Protein AF-A0A5C3LDT1-F1 (afdb_monomer_lite)

pLDDT: mean 83.99, std 9.62, range [52.0, 94.19]

Radius of gyration: 18.99 Å; chains: 1; bounding box: 36×30×64 Å

Organism: NCBI:txid68775

Sequence (111 aa):
MNNYPTFLDIHCTNFGPVNPVADAETELENLQMADNHQIVKYNITFNELSSLKDGWKLPTLCCVYYHGLPTCIKNEMSHTAKPTTLKGICFIAQTIDHCYWEHHAEVARKS

Foldseek 3Di:
DDCPVVVVVVCCCVPNDPDLLVVLVVCLQVQADDPPDFVVVSVVSNVVSVVVDPDDDQVVSLVSSLVRYDPQLNVVVVVPDDDPGPVVSSVSSNVSSVVVVVVVVVVVVVD

Secondary structure (DSSP, 8-state):
---HHHHHHHHHHHHS-S-HHHHHHHHHHH----TTS-HHHHHHHHHHHHTTSTT--HHHHHHHHHHHS-HHHHHHHHTS----SHHHHHHHHHHHHHHHHHHHHHHHHH-

Structure (mmCIF, N/CA/C/O backbone):
data_AF-A0A5C3LDT1-F1
#
_entry.id   AF-A0A5C3LDT1-F1
#
loop_
_atom_site.group_PDB
_atom_site.id
_atom_site.type_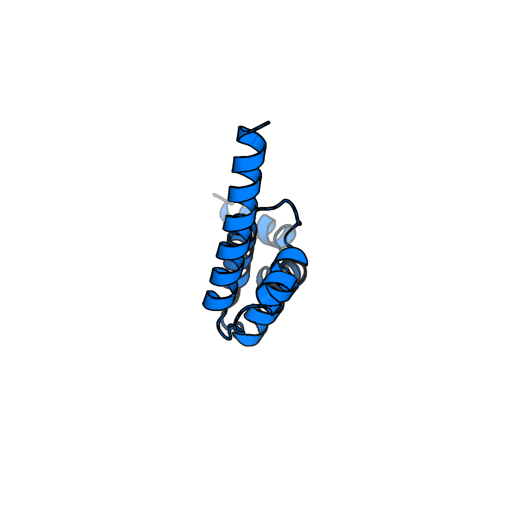symbol
_atom_site.label_atom_id
_atom_site.label_alt_id
_atom_site.label_comp_id
_atom_site.label_asym_id
_atom_site.label_entity_id
_atom_site.label_seq_id
_atom_site.pdbx_PDB_ins_code
_atom_site.Cartn_x
_atom_site.Cartn_y
_atom_site.Cartn_z
_atom_site.occupancy
_atom_site.B_iso_or_equiv
_atom_site.auth_seq_id
_atom_site.auth_comp_id
_atom_site.auth_asym_id
_atom_site.auth_atom_id
_atom_site.pdbx_PDB_model_num
ATOM 1 N N . MET A 1 1 ? 0.023 10.832 -46.682 1.00 52.00 1 MET A N 1
ATOM 2 C CA . MET A 1 1 ? 1.049 10.134 -45.878 1.00 52.00 1 MET A CA 1
ATOM 3 C C . MET A 1 1 ? 0.807 10.507 -44.425 1.00 52.00 1 MET A C 1
ATOM 5 O O . MET A 1 1 ? 1.038 11.653 -44.073 1.00 52.00 1 MET A O 1
ATOM 9 N N . ASN A 1 2 ? 0.254 9.594 -43.623 1.00 56.97 2 ASN A N 1
ATOM 10 C CA . ASN A 1 2 ? -0.040 9.852 -42.210 1.00 56.97 2 ASN A CA 1
ATOM 11 C C . ASN A 1 2 ? 1.208 9.521 -41.383 1.00 56.97 2 ASN A C 1
ATOM 13 O O . ASN A 1 2 ? 1.490 8.356 -41.128 1.00 56.97 2 ASN A O 1
ATOM 17 N N . ASN A 1 3 ? 1.949 10.553 -40.982 1.00 66.38 3 ASN A N 1
ATOM 18 C CA . ASN A 1 3 ? 3.112 10.479 -40.085 1.00 66.38 3 ASN A CA 1
ATOM 19 C C . ASN A 1 3 ? 2.717 10.377 -38.598 1.00 66.38 3 ASN A C 1
ATOM 21 O O . ASN A 1 3 ? 3.554 10.538 -37.715 1.00 66.38 3 ASN A O 1
ATOM 25 N N . TYR A 1 4 ? 1.438 10.127 -38.321 1.00 70.94 4 TYR A N 1
ATOM 26 C CA . TYR A 1 4 ? 0.885 10.049 -36.975 1.00 70.94 4 TYR A CA 1
ATOM 27 C C . TYR A 1 4 ? 1.582 8.999 -36.084 1.00 70.94 4 TYR A C 1
ATOM 29 O O . TYR A 1 4 ? 1.905 9.331 -34.946 1.00 70.94 4 TYR A O 1
ATOM 37 N N . PRO A 1 5 ? 1.928 7.789 -36.578 1.00 74.44 5 PRO A N 1
ATOM 38 C CA . PRO A 1 5 ? 2.696 6.827 -35.784 1.00 74.44 5 PRO A CA 1
ATOM 39 C C . PRO A 1 5 ? 4.100 7.341 -35.437 1.00 74.44 5 PRO A C 1
ATOM 41 O O . PRO A 1 5 ? 4.556 7.173 -34.315 1.00 74.44 5 PRO A O 1
ATOM 44 N N . THR A 1 6 ? 4.761 8.029 -36.373 1.00 74.44 6 THR A N 1
ATOM 45 C CA . THR A 1 6 ? 6.098 8.616 -36.179 1.00 74.44 6 THR A CA 1
ATOM 46 C C . THR A 1 6 ? 6.076 9.770 -35.177 1.00 74.44 6 THR A C 1
ATOM 48 O O . THR A 1 6 ? 7.011 9.934 -34.403 1.00 74.44 6 THR A O 1
ATOM 51 N N . PHE A 1 7 ? 5.002 10.563 -35.157 1.00 71.62 7 PHE A N 1
ATOM 52 C CA . PHE A 1 7 ? 4.826 11.633 -34.176 1.00 71.62 7 PHE A CA 1
ATOM 53 C C . PHE A 1 7 ? 4.674 11.083 -32.750 1.00 71.62 7 PHE A C 1
ATOM 55 O O . PHE A 1 7 ? 5.313 11.592 -31.832 1.00 71.62 7 PHE A O 1
ATOM 62 N N . LEU A 1 8 ? 3.875 10.025 -32.572 1.00 73.25 8 LEU A N 1
ATOM 63 C CA . LEU A 1 8 ? 3.714 9.363 -31.274 1.00 73.25 8 LEU A CA 1
ATOM 64 C C . LEU A 1 8 ? 5.011 8.693 -30.807 1.00 73.25 8 LEU A C 1
ATOM 66 O O . LEU A 1 8 ? 5.354 8.799 -29.635 1.00 73.25 8 LEU A O 1
ATOM 70 N N . ASP A 1 9 ? 5.760 8.078 -31.720 1.00 71.50 9 ASP A N 1
ATOM 71 C CA . ASP A 1 9 ? 7.039 7.426 -31.424 1.00 71.50 9 ASP A CA 1
ATOM 72 C C . ASP A 1 9 ? 8.112 8.423 -30.949 1.00 71.50 9 ASP A C 1
ATOM 74 O O . ASP A 1 9 ? 8.726 8.231 -29.900 1.00 71.50 9 ASP A O 1
ATOM 78 N N . ILE A 1 10 ? 8.269 9.555 -31.647 1.00 71.38 10 ILE A N 1
ATOM 79 C CA . ILE A 1 10 ? 9.186 10.638 -31.245 1.00 71.38 10 ILE A CA 1
ATOM 80 C C . ILE A 1 10 ? 8.751 11.253 -29.909 1.00 71.38 10 ILE A C 1
ATOM 82 O O . ILE A 1 10 ? 9.594 11.602 -29.080 1.00 71.38 10 ILE A O 1
ATOM 86 N N . HIS A 1 11 ? 7.444 11.391 -29.682 1.00 67.31 11 HIS A N 1
ATOM 87 C CA . HIS A 1 11 ? 6.922 11.937 -28.436 1.00 67.31 11 HIS A CA 1
ATOM 88 C C . HIS A 1 11 ? 7.163 10.984 -27.255 1.00 67.31 11 HIS A C 1
ATOM 90 O O . HIS A 1 11 ? 7.645 11.416 -26.213 1.00 67.31 11 HIS A O 1
ATOM 96 N N . CYS A 1 12 ? 6.902 9.686 -27.410 1.00 62.34 12 CYS A N 1
ATOM 97 C CA . CYS A 1 12 ? 7.176 8.689 -26.374 1.00 62.34 12 CYS A CA 1
ATOM 98 C C . CYS A 1 12 ? 8.680 8.492 -26.129 1.00 62.34 12 CYS A C 1
ATOM 100 O O . CYS A 1 12 ? 9.081 8.324 -24.984 1.00 62.34 12 CYS A O 1
ATOM 102 N N . THR A 1 13 ? 9.512 8.584 -27.167 1.00 66.50 13 THR A N 1
ATOM 103 C CA . THR A 1 13 ? 10.974 8.445 -27.051 1.00 66.50 13 THR A CA 1
ATOM 104 C C . THR A 1 13 ? 11.624 9.635 -26.340 1.00 66.50 13 THR A C 1
ATOM 106 O O . THR A 1 13 ? 12.599 9.457 -25.617 1.00 66.50 13 THR A O 1
ATOM 109 N N . ASN A 1 14 ? 11.089 10.848 -26.519 1.00 72.31 14 ASN A N 1
ATOM 110 C CA . ASN A 1 14 ? 11.670 12.064 -25.937 1.00 72.31 14 ASN A CA 1
ATOM 111 C C . ASN A 1 14 ? 11.011 12.510 -24.621 1.00 72.31 14 ASN A C 1
ATOM 113 O O . ASN A 1 14 ? 11.642 13.237 -23.858 1.00 72.31 14 ASN A O 1
ATOM 117 N N . PHE A 1 15 ? 9.756 12.120 -24.368 1.00 68.38 15 PHE A N 1
ATOM 118 C CA . PHE A 1 15 ? 8.968 12.581 -23.213 1.00 68.38 15 PHE A CA 1
ATOM 119 C C . PHE A 1 15 ? 8.362 11.452 -22.372 1.00 68.38 15 PHE A C 1
ATOM 121 O O . PHE A 1 15 ? 7.738 11.729 -21.349 1.00 68.38 15 PHE A O 1
ATOM 128 N N . GLY A 1 16 ? 8.504 10.193 -22.791 1.00 62.25 16 GLY A N 1
ATOM 129 C CA . GLY A 1 16 ? 8.147 9.047 -21.964 1.00 62.25 16 GLY A CA 1
ATOM 130 C C . GLY A 1 16 ? 9.233 8.738 -20.927 1.00 62.25 16 GLY A C 1
ATOM 131 O O . GLY A 1 16 ? 10.389 9.126 -21.109 1.00 62.25 16 GLY A O 1
ATOM 132 N N . PRO A 1 17 ? 8.883 8.032 -19.841 1.00 60.03 17 PRO A N 1
ATOM 133 C CA . PRO A 1 17 ? 9.864 7.480 -18.914 1.00 60.03 17 PRO A CA 1
ATOM 134 C C . PRO A 1 17 ? 10.911 6.649 -19.670 1.00 60.03 17 PRO A C 1
ATOM 136 O O . PRO A 1 17 ? 10.560 5.751 -20.438 1.00 60.03 17 PRO A O 1
ATOM 139 N N . VAL A 1 18 ? 12.199 6.947 -19.453 1.00 66.25 18 VAL A N 1
ATOM 140 C CA . VAL A 1 18 ? 13.331 6.262 -20.115 1.00 66.25 18 VAL A CA 1
ATOM 141 C C . VAL A 1 18 ? 13.294 4.756 -19.830 1.00 66.25 18 VAL A C 1
ATOM 143 O O . VAL A 1 18 ?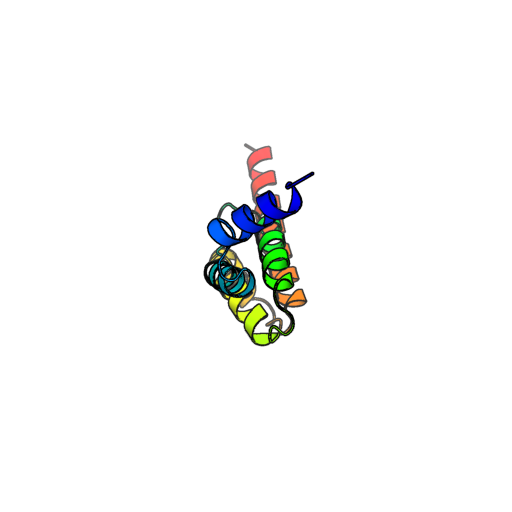 13.749 3.954 -20.647 1.00 66.25 18 VAL A O 1
ATOM 146 N N . ASN A 1 19 ? 12.714 4.363 -18.691 1.00 75.44 19 ASN A N 1
ATOM 147 C CA . ASN A 1 19 ? 12.419 2.981 -18.358 1.00 75.44 19 ASN A CA 1
ATOM 148 C C . ASN A 1 19 ? 11.197 2.906 -17.415 1.00 75.44 19 ASN A C 1
ATOM 150 O O . ASN A 1 19 ? 11.370 3.000 -16.200 1.00 75.44 19 ASN A O 1
ATOM 154 N N . PRO A 1 20 ? 9.976 2.665 -17.934 1.00 74.94 20 PRO A N 1
ATOM 155 C CA . PRO A 1 20 ? 8.752 2.659 -17.125 1.00 74.94 20 PRO A CA 1
ATOM 156 C C . PRO A 1 20 ? 8.762 1.615 -16.000 1.00 74.94 20 PRO A C 1
ATOM 158 O O . PRO A 1 20 ? 8.065 1.784 -15.005 1.00 74.94 20 PRO A O 1
ATOM 161 N N . VAL A 1 21 ? 9.558 0.547 -16.129 1.00 78.25 21 VAL A N 1
ATOM 162 C CA . VAL A 1 21 ? 9.711 -0.468 -15.079 1.00 78.25 21 VAL A CA 1
ATOM 163 C C . VAL A 1 21 ? 10.583 0.059 -13.940 1.00 78.25 21 VAL A C 1
ATOM 165 O O . VAL A 1 21 ? 10.192 -0.051 -12.785 1.00 78.25 21 VAL A O 1
ATOM 168 N N . ALA A 1 22 ? 11.742 0.647 -14.249 1.00 77.75 22 ALA A N 1
ATOM 169 C CA . ALA A 1 22 ? 12.637 1.205 -13.228 1.00 77.75 22 ALA A CA 1
ATOM 170 C C . ALA A 1 22 ? 12.022 2.426 -12.523 1.00 77.75 22 ALA A C 1
ATOM 172 O O . ALA A 1 22 ? 12.214 2.621 -11.319 1.00 77.75 22 ALA A O 1
ATOM 173 N N . ASP A 1 23 ? 11.239 3.215 -13.256 1.00 82.81 23 ASP A N 1
ATOM 174 C CA . ASP A 1 23 ? 10.501 4.338 -12.686 1.00 82.81 23 ASP A CA 1
ATOM 175 C C . ASP A 1 23 ? 9.408 3.834 -11.731 1.00 82.81 23 ASP A C 1
ATOM 177 O O . ASP A 1 23 ? 9.314 4.315 -10.604 1.00 82.81 23 ASP A O 1
ATOM 181 N N . ALA A 1 24 ? 8.674 2.778 -12.103 1.00 83.69 24 ALA A N 1
ATOM 182 C CA . ALA A 1 24 ? 7.689 2.153 -11.222 1.00 83.69 24 ALA A CA 1
ATOM 183 C C . ALA A 1 24 ? 8.304 1.528 -9.960 1.00 83.69 24 ALA A C 1
ATOM 185 O O . ALA A 1 24 ? 7.695 1.589 -8.896 1.00 83.69 24 ALA A O 1
ATOM 186 N N . GLU A 1 25 ? 9.502 0.940 -10.044 1.00 82.88 25 GLU A N 1
ATOM 187 C CA . GLU A 1 25 ? 10.241 0.456 -8.867 1.00 82.88 25 GLU A CA 1
ATOM 188 C C . GLU A 1 25 ? 10.549 1.598 -7.900 1.00 82.88 25 GLU A C 1
ATOM 190 O O . GLU A 1 25 ? 10.267 1.500 -6.705 1.00 82.88 25 GLU A O 1
ATOM 195 N N . THR A 1 26 ? 11.077 2.697 -8.439 1.00 84.50 26 THR A N 1
ATOM 196 C CA . THR A 1 26 ? 11.424 3.886 -7.661 1.00 84.50 26 THR A CA 1
ATOM 197 C C . THR A 1 26 ? 10.178 4.507 -7.032 1.00 84.50 26 THR A C 1
ATOM 199 O O . THR A 1 26 ? 10.197 4.885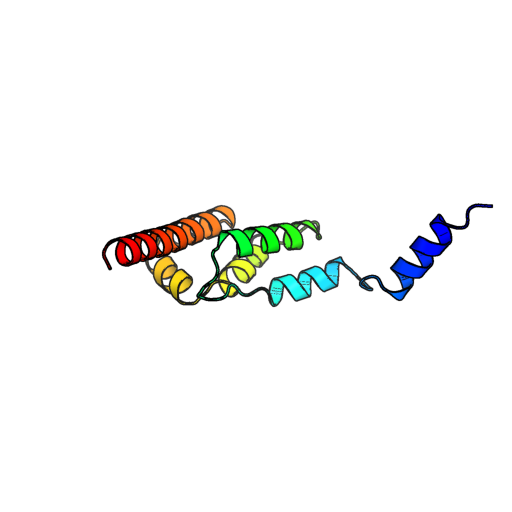 -5.860 1.00 84.50 26 THR A O 1
ATOM 202 N N . GLU A 1 27 ? 9.072 4.594 -7.771 1.00 89.38 27 GLU A N 1
ATOM 203 C CA . GLU A 1 27 ? 7.797 5.070 -7.231 1.00 89.38 27 GLU A CA 1
ATOM 204 C C . GLU A 1 27 ? 7.249 4.134 -6.154 1.00 89.38 27 GLU A C 1
ATOM 206 O O . GLU A 1 27 ? 6.781 4.613 -5.124 1.00 89.38 27 GLU A O 1
ATOM 211 N N . LEU A 1 28 ? 7.351 2.815 -6.340 1.00 89.19 28 LEU A N 1
ATOM 212 C CA . LEU A 1 28 ? 6.868 1.833 -5.373 1.00 89.19 28 LEU A CA 1
ATOM 213 C C . LEU A 1 28 ? 7.647 1.905 -4.052 1.00 89.19 28 LEU A C 1
ATOM 215 O O . LEU A 1 28 ? 7.038 1.834 -2.986 1.00 89.19 28 LEU A O 1
ATOM 219 N N . GLU A 1 29 ? 8.969 2.083 -4.104 1.00 87.88 29 GLU A N 1
ATOM 220 C CA . GLU A 1 29 ? 9.822 2.242 -2.915 1.00 87.88 29 GLU A CA 1
ATOM 221 C C . GLU A 1 29 ? 9.557 3.551 -2.161 1.00 87.88 29 GLU A C 1
ATOM 223 O O . GLU A 1 29 ? 9.648 3.592 -0.931 1.00 87.88 29 GLU A O 1
ATOM 228 N N . ASN A 1 30 ? 9.191 4.609 -2.886 1.00 90.56 30 ASN A N 1
ATOM 229 C CA . ASN A 1 30 ? 8.850 5.909 -2.311 1.00 90.56 30 ASN A CA 1
ATOM 230 C C . ASN A 1 30 ? 7.356 6.055 -1.979 1.00 90.56 30 ASN A C 1
ATOM 232 O O . ASN A 1 30 ? 6.951 7.077 -1.418 1.00 90.56 30 ASN A O 1
ATOM 236 N N . LEU A 1 31 ? 6.528 5.056 -2.301 1.00 91.94 31 LEU A N 1
ATOM 237 C CA . LEU A 1 31 ? 5.090 5.116 -2.091 1.00 91.94 31 LEU A CA 1
ATOM 238 C C . LEU A 1 31 ? 4.776 5.106 -0.593 1.00 91.94 31 LEU A C 1
ATOM 240 O O . LEU A 1 31 ? 4.917 4.092 0.093 1.00 91.94 31 LEU A O 1
ATOM 244 N N . GLN A 1 32 ? 4.278 6.234 -0.097 1.00 93.00 32 GLN A N 1
ATOM 245 C CA . GLN A 1 32 ? 3.823 6.386 1.280 1.00 93.00 32 GLN A CA 1
ATOM 246 C C . GLN A 1 32 ? 2.347 6.769 1.321 1.00 93.00 32 GLN A C 1
ATOM 248 O O . GLN A 1 32 ? 1.877 7.646 0.594 1.00 93.00 32 GLN A O 1
ATOM 253 N N . MET A 1 33 ? 1.606 6.110 2.202 1.00 92.69 33 MET A N 1
ATOM 254 C CA . MET A 1 33 ? 0.247 6.491 2.546 1.00 92.69 33 MET A CA 1
ATOM 255 C C . MET A 1 33 ? 0.299 7.623 3.574 1.00 92.69 33 MET A C 1
ATOM 257 O O . MET A 1 33 ? 0.871 7.470 4.649 1.00 92.69 33 MET A O 1
ATOM 261 N N . ALA A 1 34 ? -0.317 8.756 3.242 1.00 87.44 34 ALA A N 1
ATOM 262 C CA . ALA A 1 34 ? -0.505 9.845 4.191 1.00 87.44 34 ALA A CA 1
ATOM 263 C C . ALA A 1 34 ? -1.473 9.430 5.314 1.00 87.44 34 ALA A C 1
ATOM 265 O O . ALA A 1 34 ? -2.430 8.698 5.063 1.00 87.44 34 ALA A O 1
ATOM 266 N N . ASP A 1 35 ? -1.273 9.954 6.526 1.00 78.56 35 ASP A N 1
ATOM 267 C CA . ASP A 1 35 ? -2.077 9.603 7.712 1.00 78.56 35 ASP A CA 1
ATOM 268 C C . ASP A 1 35 ? -3.577 9.922 7.560 1.00 78.56 35 ASP A C 1
ATOM 270 O O . ASP A 1 35 ? -4.416 9.312 8.213 1.00 78.56 35 ASP A O 1
ATOM 274 N N . ASN A 1 36 ? -3.925 10.879 6.696 1.00 80.12 36 ASN A N 1
ATOM 275 C CA . ASN A 1 36 ? -5.301 11.288 6.403 1.00 80.12 36 ASN A CA 1
ATOM 276 C C . ASN A 1 36 ? -5.872 10.656 5.121 1.00 80.12 36 ASN A C 1
ATOM 278 O O . ASN A 1 36 ? -6.994 10.979 4.718 1.00 80.12 36 ASN A O 1
ATOM 282 N N . HIS A 1 37 ? -5.102 9.817 4.429 1.00 81.50 37 HIS A N 1
ATOM 283 C CA . HIS A 1 37 ? -5.582 9.098 3.258 1.00 81.50 37 HIS A CA 1
ATOM 284 C C . HIS A 1 37 ? -6.293 7.813 3.667 1.00 81.50 37 HIS A C 1
ATOM 286 O O . HIS A 1 37 ? -6.006 7.221 4.695 1.00 81.50 37 HIS A O 1
ATOM 292 N N . GLN A 1 38 ? -7.223 7.375 2.820 1.00 88.75 38 GLN A N 1
ATOM 293 C CA . GLN A 1 38 ? -7.826 6.052 2.926 1.00 88.75 38 GLN A CA 1
ATOM 294 C C . GLN A 1 38 ? -6.935 5.034 2.232 1.00 88.75 38 GLN A C 1
ATOM 296 O O . GLN A 1 38 ? -6.428 5.276 1.126 1.00 88.75 38 GLN A O 1
ATOM 301 N N . ILE A 1 39 ? -6.819 3.859 2.833 1.00 93.00 39 ILE A N 1
ATOM 302 C CA . ILE A 1 39 ? -5.939 2.803 2.339 1.00 93.00 39 ILE A CA 1
ATOM 303 C C . ILE A 1 39 ? -6.338 2.283 0.955 1.00 93.00 39 ILE A C 1
ATOM 305 O O . ILE A 1 39 ? -5.513 1.752 0.216 1.00 93.00 39 ILE A O 1
ATOM 309 N N . VAL A 1 40 ? -7.600 2.467 0.560 1.00 91.31 40 VAL A N 1
ATOM 310 C CA . VAL A 1 40 ? -8.092 2.111 -0.776 1.00 91.31 40 VAL A CA 1
ATOM 311 C C . VAL A 1 40 ? -7.279 2.809 -1.867 1.00 91.31 40 VAL A C 1
ATOM 313 O O . VAL A 1 40 ? -6.882 2.156 -2.828 1.00 91.31 40 VAL A O 1
ATOM 316 N N . LYS A 1 41 ? -6.968 4.102 -1.699 1.00 91.62 41 LYS A N 1
ATOM 317 C CA . LYS A 1 41 ? -6.167 4.855 -2.679 1.00 91.62 41 LYS A CA 1
ATOM 318 C C . LYS A 1 41 ? -4.748 4.304 -2.769 1.00 91.62 41 LYS A C 1
ATOM 320 O O . LYS A 1 41 ? -4.269 4.037 -3.863 1.00 91.62 41 LYS A O 1
ATOM 325 N N . TYR A 1 42 ? -4.124 4.070 -1.615 1.00 94.19 42 TYR A N 1
ATOM 326 C CA . TYR A 1 42 ? -2.790 3.476 -1.534 1.00 94.19 42 TYR A CA 1
ATOM 327 C C . TYR A 1 42 ? -2.735 2.101 -2.217 1.00 94.19 42 TYR A C 1
ATOM 329 O O . TYR A 1 42 ? -1.840 1.844 -3.014 1.00 94.19 42 TYR A O 1
ATOM 337 N N . ASN A 1 43 ? -3.730 1.242 -1.972 1.00 93.38 43 ASN A N 1
ATOM 338 C CA . ASN A 1 43 ? -3.807 -0.090 -2.573 1.00 93.38 43 ASN A CA 1
ATOM 339 C C . ASN A 1 43 ? -3.930 -0.054 -4.099 1.00 93.38 43 ASN A C 1
ATOM 341 O O . ASN A 1 43 ? -3.338 -0.898 -4.763 1.00 93.38 43 ASN A O 1
ATOM 345 N N . ILE A 1 44 ? -4.702 0.886 -4.654 1.00 91.81 44 ILE A N 1
ATOM 346 C CA . ILE A 1 44 ? -4.849 1.030 -6.109 1.00 91.81 44 ILE A CA 1
ATOM 347 C C . ILE A 1 44 ? -3.497 1.385 -6.728 1.00 91.81 44 ILE A C 1
ATOM 349 O O . ILE A 1 44 ? -3.013 0.631 -7.567 1.00 91.81 44 ILE A O 1
ATOM 353 N N . THR A 1 45 ? -2.841 2.441 -6.237 1.00 92.94 45 THR A N 1
ATOM 354 C CA . THR A 1 45 ? -1.529 2.869 -6.748 1.00 92.94 45 THR A CA 1
ATOM 355 C C . THR A 1 45 ? -0.468 1.780 -6.576 1.00 92.94 45 THR A C 1
ATOM 357 O O . THR A 1 45 ? 0.289 1.494 -7.499 1.00 92.94 45 THR A O 1
ATOM 360 N N . PHE A 1 46 ? -0.446 1.097 -5.428 1.00 92.88 46 PHE A N 1
ATOM 361 C CA . PHE A 1 46 ? 0.466 -0.024 -5.194 1.00 92.88 46 PHE A CA 1
ATOM 362 C C . PHE A 1 46 ? 0.235 -1.179 -6.186 1.00 92.88 46 PHE A C 1
ATOM 364 O O . PHE A 1 46 ? 1.188 -1.752 -6.720 1.00 92.88 46 PHE A O 1
ATOM 371 N N . ASN A 1 47 ? -1.024 -1.541 -6.449 1.00 91.31 47 ASN A N 1
ATOM 372 C CA . ASN A 1 47 ? -1.367 -2.618 -7.381 1.00 91.31 47 ASN A CA 1
ATOM 373 C C . ASN A 1 47 ? -1.032 -2.250 -8.832 1.00 91.31 47 ASN A C 1
ATOM 375 O O . ASN A 1 47 ? -0.548 -3.102 -9.575 1.00 91.31 47 ASN A O 1
ATOM 379 N N . GLU A 1 48 ? -1.252 -0.997 -9.226 1.00 90.19 48 GLU A N 1
ATOM 380 C CA . GLU A 1 48 ? -0.879 -0.484 -10.548 1.00 90.19 48 GLU A CA 1
ATOM 381 C C . GLU A 1 48 ? 0.636 -0.590 -10.765 1.00 90.19 48 GLU A C 1
ATOM 383 O O . GLU A 1 48 ? 1.074 -1.218 -11.728 1.00 90.19 48 GLU A O 1
ATOM 388 N N . LEU A 1 49 ? 1.436 -0.081 -9.823 1.00 89.75 49 LEU A N 1
ATOM 389 C CA . LEU A 1 49 ? 2.900 -0.105 -9.903 1.00 89.75 49 LEU A CA 1
ATOM 390 C C . LEU A 1 49 ? 3.480 -1.525 -9.842 1.00 89.75 49 LEU A C 1
ATOM 392 O O . LEU A 1 49 ? 4.381 -1.875 -10.604 1.00 89.75 49 LEU A O 1
ATOM 396 N N . SER A 1 50 ? 2.946 -2.381 -8.969 1.00 87.75 50 SER A N 1
ATOM 397 C CA . SER A 1 50 ? 3.412 -3.771 -8.856 1.00 87.75 50 SER A CA 1
ATOM 398 C C . SER A 1 50 ? 3.060 -4.631 -10.074 1.00 87.75 50 SER A C 1
ATOM 400 O O . SER A 1 50 ? 3.747 -5.622 -10.322 1.00 87.75 50 SER A O 1
ATOM 402 N N . SER A 1 51 ? 2.058 -4.236 -10.866 1.00 86.62 51 SER A N 1
ATOM 403 C CA . SER A 1 51 ? 1.674 -4.927 -12.105 1.00 86.62 51 SER A CA 1
ATOM 404 C C . SER A 1 51 ? 2.598 -4.621 -13.289 1.00 86.62 51 SER A C 1
ATOM 406 O O . SER A 1 51 ? 2.552 -5.336 -14.286 1.00 86.62 51 SER A O 1
ATOM 408 N N . LEU A 1 52 ? 3.444 -3.587 -13.204 1.00 82.94 52 LEU A N 1
ATOM 409 C CA . LEU A 1 52 ? 4.327 -3.170 -14.304 1.00 82.94 52 LEU A CA 1
ATOM 410 C C . LEU A 1 52 ? 5.577 -4.045 -14.467 1.00 82.94 52 LEU A C 1
ATOM 412 O O . LEU A 1 52 ? 6.255 -3.956 -15.489 1.00 82.94 52 LEU A O 1
ATOM 416 N N . LYS A 1 53 ? 5.889 -4.897 -13.487 1.00 75.44 53 LYS A N 1
ATOM 417 C CA . LYS A 1 53 ? 7.065 -5.770 -13.522 1.00 75.44 53 LYS A CA 1
ATOM 418 C C . LYS A 1 53 ? 6.687 -7.219 -13.264 1.00 75.44 53 LYS A C 1
ATOM 420 O O . LYS A 1 53 ? 6.247 -7.586 -12.173 1.00 75.44 53 LYS A O 1
ATOM 425 N N . ASP A 1 54 ? 7.000 -8.064 -14.236 1.00 68.31 54 ASP A N 1
ATOM 426 C CA . ASP A 1 54 ? 6.947 -9.508 -14.068 1.00 68.31 54 ASP A CA 1
ATOM 427 C C . ASP A 1 54 ? 8.057 -9.982 -13.115 1.00 68.31 54 ASP A C 1
ATOM 429 O O . ASP A 1 54 ? 9.239 -9.670 -13.280 1.00 68.31 54 ASP A O 1
ATOM 433 N N . GLY A 1 55 ? 7.689 -10.773 -12.102 1.00 71.31 55 GLY A N 1
ATOM 434 C CA . GLY A 1 55 ? 8.658 -11.490 -11.265 1.00 71.31 55 GLY A CA 1
ATOM 435 C C . GLY A 1 55 ? 9.104 -10.791 -9.978 1.00 71.31 55 GLY A C 1
ATOM 436 O O . GLY A 1 55 ? 10.149 -11.145 -9.424 1.00 71.31 55 GLY A O 1
ATOM 437 N N . TRP A 1 56 ? 8.328 -9.840 -9.450 1.00 78.56 56 TRP A N 1
ATOM 438 C CA . TRP A 1 56 ? 8.531 -9.378 -8.074 1.00 78.56 56 TRP A CA 1
ATOM 439 C C . TRP A 1 56 ? 8.548 -10.552 -7.084 1.00 78.56 56 TRP A C 1
ATOM 441 O O . TRP A 1 56 ? 7.646 -11.393 -7.054 1.00 78.56 56 TRP A O 1
ATOM 451 N N . LYS A 1 57 ? 9.564 -10.595 -6.216 1.00 82.94 57 LYS A N 1
ATOM 452 C CA . LYS A 1 57 ? 9.597 -11.566 -5.118 1.00 82.94 57 LYS A CA 1
ATOM 453 C C . LYS A 1 57 ? 8.552 -11.167 -4.079 1.00 82.94 57 LYS A C 1
ATOM 455 O O . LYS A 1 57 ? 8.568 -10.041 -3.587 1.00 82.94 57 LYS A O 1
ATOM 460 N N . LEU A 1 58 ? 7.696 -12.111 -3.689 1.00 81.50 58 LEU A N 1
ATOM 461 C CA . LEU A 1 58 ? 6.641 -11.877 -2.698 1.00 81.50 58 LEU A CA 1
ATOM 462 C C . LEU A 1 58 ? 7.157 -11.232 -1.391 1.00 81.50 58 LEU A C 1
ATOM 464 O O . LEU A 1 58 ? 6.535 -10.270 -0.944 1.00 81.50 58 LEU A O 1
ATOM 468 N N . PRO A 1 59 ? 8.297 -11.657 -0.800 1.00 85.06 59 PRO A N 1
ATOM 469 C CA . PRO A 1 59 ? 8.840 -10.986 0.382 1.00 85.06 59 PRO A CA 1
ATOM 470 C C . PRO A 1 59 ? 9.173 -9.505 0.155 1.00 85.06 59 PRO A C 1
ATOM 472 O O . PRO A 1 59 ? 8.944 -8.697 1.047 1.00 85.06 59 PRO A O 1
ATOM 475 N N . THR A 1 60 ? 9.658 -9.137 -1.035 1.00 86.75 60 THR A N 1
ATOM 476 C CA . THR A 1 60 ? 9.967 -7.743 -1.386 1.00 86.75 60 THR A CA 1
ATOM 477 C C . THR A 1 60 ? 8.698 -6.899 -1.422 1.00 86.75 60 THR A C 1
ATOM 479 O O . THR A 1 60 ? 8.663 -5.847 -0.794 1.00 86.75 60 THR A O 1
ATOM 482 N N . LEU A 1 61 ? 7.626 -7.388 -2.057 1.00 89.56 61 LEU A N 1
ATOM 483 C CA . LEU A 1 61 ? 6.341 -6.679 -2.088 1.00 89.56 61 LEU A CA 1
ATOM 484 C C . LEU A 1 61 ? 5.750 -6.497 -0.689 1.00 89.56 61 LEU A C 1
ATOM 486 O O . LEU A 1 61 ? 5.276 -5.414 -0.367 1.00 89.56 61 LEU A O 1
ATOM 490 N N . CYS A 1 62 ? 5.818 -7.525 0.161 1.00 89.81 62 CYS A N 1
ATOM 491 C CA . CYS A 1 62 ? 5.369 -7.418 1.549 1.00 89.81 62 CYS A CA 1
ATOM 492 C C . CYS A 1 62 ? 6.156 -6.349 2.324 1.00 89.81 62 CYS A C 1
ATOM 494 O O . CYS A 1 62 ? 5.559 -5.576 3.072 1.00 89.81 62 CYS A O 1
ATOM 496 N N . CYS A 1 63 ? 7.481 -6.298 2.151 1.00 88.69 63 CYS A N 1
ATOM 497 C CA . CYS A 1 63 ? 8.330 -5.303 2.804 1.00 88.69 63 CYS A CA 1
ATOM 498 C C . CYS A 1 63 ? 8.020 -3.883 2.329 1.00 88.69 63 CYS A C 1
ATOM 500 O O . CYS A 1 63 ? 7.849 -3.005 3.172 1.00 88.69 63 CYS A O 1
ATOM 502 N N . VAL A 1 64 ? 7.919 -3.668 1.014 1.00 91.06 64 VAL A N 1
ATOM 503 C CA . VAL A 1 64 ? 7.634 -2.344 0.442 1.00 91.06 64 VAL A CA 1
ATOM 504 C C . VAL A 1 64 ? 6.238 -1.869 0.843 1.00 91.06 64 VAL A C 1
ATOM 506 O O . VAL A 1 64 ? 6.095 -0.755 1.341 1.00 91.06 64 VAL A O 1
ATOM 509 N N . TYR A 1 65 ? 5.235 -2.749 0.757 1.00 93.00 65 TYR A N 1
ATOM 510 C CA . TYR A 1 65 ? 3.881 -2.448 1.217 1.00 93.00 65 TYR A CA 1
ATOM 511 C C . TYR A 1 65 ? 3.875 -2.044 2.695 1.00 93.00 65 TYR A C 1
ATOM 513 O O . TYR A 1 65 ? 3.370 -0.986 3.053 1.00 93.00 65 TYR A O 1
ATOM 521 N N . TYR A 1 66 ? 4.485 -2.856 3.568 1.00 91.88 66 TYR A N 1
ATOM 522 C CA . TYR A 1 66 ? 4.541 -2.551 4.996 1.00 91.88 66 TYR A CA 1
ATOM 523 C C . TYR A 1 66 ? 5.280 -1.237 5.272 1.00 91.88 66 TYR A C 1
ATOM 525 O O . TYR A 1 66 ? 4.842 -0.468 6.122 1.00 91.88 66 TYR A O 1
ATOM 533 N N . HIS A 1 67 ? 6.371 -0.942 4.558 1.00 91.38 67 HIS A N 1
ATOM 534 C CA . HIS A 1 67 ? 7.121 0.303 4.732 1.00 91.38 67 HIS A CA 1
ATOM 535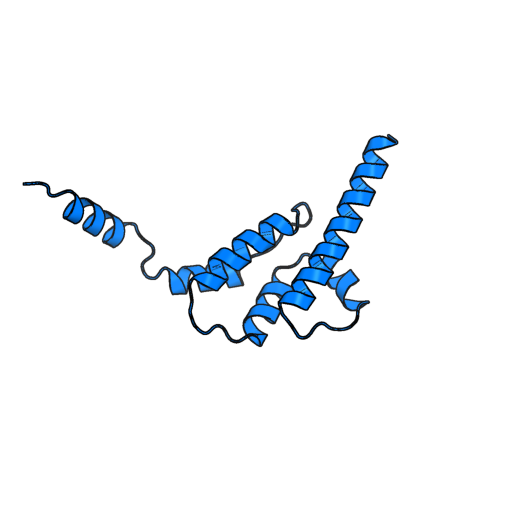 C C . HIS A 1 67 ? 6.313 1.549 4.362 1.00 91.38 67 HIS A C 1
ATOM 537 O O . HIS A 1 67 ? 6.432 2.550 5.074 1.00 91.38 67 HIS A O 1
ATOM 543 N N . GLY A 1 68 ? 5.473 1.477 3.329 1.00 92.50 68 GLY A N 1
ATOM 544 C CA . GLY A 1 68 ? 4.642 2.594 2.881 1.00 92.50 68 GLY A CA 1
ATOM 545 C C . GLY A 1 68 ? 3.425 2.897 3.761 1.00 92.50 68 GLY A C 1
ATOM 546 O O . GLY A 1 68 ? 2.827 3.960 3.612 1.00 92.50 68 GLY A O 1
ATOM 547 N N . LEU A 1 69 ? 3.057 2.010 4.693 1.00 93.06 69 LEU A N 1
ATOM 548 C CA . LEU A 1 69 ? 1.926 2.238 5.600 1.00 93.06 69 LEU A CA 1
ATOM 549 C C . LEU A 1 69 ? 2.212 3.340 6.641 1.00 93.06 69 LEU A C 1
ATOM 551 O O . LEU A 1 69 ? 3.357 3.488 7.089 1.00 93.06 69 LEU A O 1
ATOM 555 N N . PRO A 1 70 ? 1.180 4.060 7.110 1.00 91.94 70 PRO A N 1
ATOM 556 C CA . PRO A 1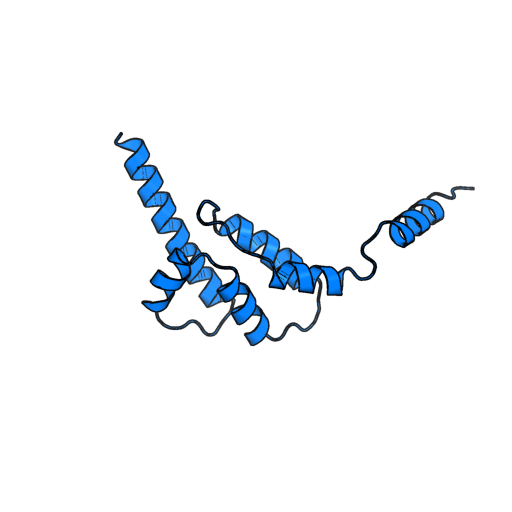 70 ? 1.321 5.016 8.198 1.00 91.94 70 PRO A CA 1
ATOM 557 C C . PRO A 1 70 ? 1.636 4.300 9.519 1.00 91.94 70 PRO A C 1
ATOM 559 O O . PRO A 1 70 ? 1.370 3.105 9.703 1.00 91.94 70 PRO A O 1
ATOM 562 N N . THR A 1 71 ? 2.220 5.033 10.468 1.00 90.19 71 THR A N 1
ATOM 563 C CA . THR A 1 71 ? 2.640 4.477 11.767 1.00 90.19 71 THR A CA 1
ATOM 564 C C . THR A 1 71 ? 1.462 3.962 12.593 1.00 90.19 71 THR A C 1
ATOM 566 O O . THR A 1 71 ? 1.610 2.950 13.274 1.00 90.19 71 THR A O 1
ATOM 569 N N . CYS A 1 72 ? 0.284 4.585 12.488 1.00 87.25 72 CYS A N 1
ATOM 570 C CA . CYS A 1 72 ? -0.934 4.134 13.165 1.00 87.25 72 CYS A CA 1
ATOM 571 C C . CYS A 1 72 ? -1.331 2.706 12.752 1.00 87.25 72 CYS A C 1
ATOM 573 O O . CYS A 1 72 ? -1.525 1.852 13.615 1.00 87.25 72 CYS A O 1
ATOM 575 N N . ILE A 1 73 ? -1.348 2.407 11.448 1.00 90.19 73 ILE A N 1
ATOM 576 C CA . ILE A 1 73 ? -1.674 1.069 10.935 1.00 90.19 73 ILE A CA 1
ATOM 577 C C . ILE A 1 73 ? -0.584 0.063 11.322 1.00 90.19 73 ILE A C 1
ATOM 579 O O . ILE A 1 73 ? -0.902 -1.046 11.742 1.00 90.19 73 ILE A O 1
ATOM 583 N N . LYS A 1 74 ? 0.699 0.441 11.233 1.00 90.62 74 LYS A N 1
ATOM 584 C CA . LYS A 1 74 ? 1.825 -0.425 11.639 1.00 90.62 74 LYS A CA 1
ATOM 585 C C . LYS A 1 74 ? 1.748 -0.824 13.115 1.00 90.62 74 LYS A C 1
ATOM 587 O O . LYS A 1 74 ? 1.985 -1.985 13.448 1.00 90.62 74 LYS A O 1
ATOM 592 N N . ASN A 1 75 ? 1.408 0.122 13.987 1.00 90.38 75 ASN A N 1
ATOM 593 C CA . ASN A 1 75 ? 1.281 -0.125 15.420 1.00 90.38 75 ASN A CA 1
ATOM 594 C C . ASN A 1 75 ? 0.139 -1.102 15.713 1.00 90.38 75 ASN A C 1
ATOM 596 O O . ASN A 1 75 ? 0.360 -2.100 16.395 1.00 90.38 75 ASN A O 1
ATOM 600 N N . GLU A 1 76 ? -1.038 -0.886 15.126 1.00 89.12 76 GLU A N 1
ATOM 601 C CA . GLU A 1 76 ? -2.176 -1.801 15.281 1.00 89.12 76 GLU A CA 1
ATOM 602 C C . GLU A 1 76 ? -1.884 -3.188 14.690 1.00 89.12 76 GLU A C 1
ATOM 604 O O . GLU A 1 76 ? -2.159 -4.214 15.312 1.00 89.12 76 GLU A O 1
ATOM 609 N N . MET A 1 77 ? -1.218 -3.250 13.533 1.00 88.81 77 MET A N 1
ATOM 610 C CA . MET A 1 77 ? -0.763 -4.515 12.952 1.00 88.81 77 MET A CA 1
ATOM 611 C C . MET A 1 77 ? 0.181 -5.288 13.871 1.00 88.81 77 MET A C 1
ATOM 613 O O . MET A 1 77 ? 0.118 -6.517 13.892 1.00 88.81 77 MET A O 1
ATOM 617 N N . SER A 1 78 ? 1.048 -4.605 14.624 1.00 86.75 78 SER A N 1
ATOM 618 C CA . SER A 1 78 ? 2.000 -5.262 15.530 1.00 86.75 78 SER A CA 1
ATOM 619 C C . SER A 1 78 ? 1.313 -6.045 16.656 1.00 86.75 78 SER A C 1
ATOM 621 O O . SER A 1 78 ? 1.888 -7.000 17.178 1.00 86.75 78 SER A O 1
ATOM 623 N N . HIS A 1 79 ? 0.067 -5.687 16.985 1.00 85.38 79 HIS A N 1
ATOM 624 C CA . HIS A 1 79 ? -0.769 -6.393 17.954 1.00 85.38 79 HIS A CA 1
ATOM 625 C C . HIS A 1 79 ? -1.545 -7.572 17.336 1.00 85.38 79 HIS A C 1
ATOM 627 O O . HIS A 1 79 ? -2.146 -8.365 18.061 1.00 85.38 79 HIS A O 1
ATOM 633 N N . THR A 1 80 ? -1.528 -7.720 16.007 1.00 79.19 80 THR A N 1
ATOM 634 C CA . THR A 1 80 ? -2.196 -8.809 15.276 1.00 79.19 80 THR A CA 1
ATOM 635 C C . THR A 1 80 ? -1.216 -9.926 14.888 1.00 79.19 80 THR A C 1
ATOM 637 O O . THR A 1 80 ? 0.001 -9.747 14.884 1.00 79.19 80 THR A O 1
ATOM 640 N N . ALA A 1 81 ? -1.728 -11.119 14.562 1.00 70.25 81 ALA A N 1
ATOM 641 C CA . ALA A 1 81 ? -0.893 -12.225 14.086 1.00 70.25 81 ALA A CA 1
ATOM 642 C C . ALA A 1 81 ? -0.136 -11.822 12.810 1.00 70.25 81 ALA A C 1
ATOM 644 O O . ALA A 1 81 ? -0.750 -11.279 11.901 1.00 70.25 81 ALA A O 1
ATOM 645 N N . LYS A 1 82 ? 1.172 -12.118 12.720 1.00 75.81 82 LYS A N 1
ATOM 646 C CA . LYS A 1 82 ? 2.038 -11.662 11.618 1.00 75.81 82 LYS A CA 1
ATOM 647 C C . LYS A 1 82 ? 1.617 -12.289 10.277 1.00 75.81 82 LYS A C 1
ATOM 649 O O . LYS A 1 82 ? 1.923 -13.463 10.044 1.00 75.81 82 LYS A O 1
ATOM 654 N N . PRO A 1 83 ? 0.962 -11.544 9.370 1.00 76.06 83 PRO A N 1
ATOM 655 C CA . PRO A 1 83 ? 0.640 -12.068 8.051 1.00 76.06 83 PRO A CA 1
ATOM 656 C C . PRO A 1 83 ? 1.932 -12.275 7.246 1.00 76.06 83 PRO A C 1
ATOM 658 O O . PRO A 1 83 ? 2.806 -11.412 7.192 1.00 76.06 83 PRO A O 1
ATOM 661 N N . THR A 1 84 ? 2.061 -13.431 6.601 1.00 81.06 84 THR A N 1
ATOM 662 C CA . THR A 1 84 ? 3.208 -13.758 5.730 1.00 81.06 84 THR A CA 1
ATOM 663 C C . THR A 1 84 ? 2.893 -13.577 4.246 1.00 81.06 84 THR A C 1
ATOM 665 O O . THR A 1 84 ? 3.777 -13.692 3.401 1.00 81.06 84 THR A O 1
ATOM 668 N N . THR A 1 85 ? 1.634 -13.278 3.922 1.00 89.19 85 THR A N 1
ATOM 669 C CA . THR A 1 85 ? 1.150 -13.076 2.556 1.00 89.19 85 THR A CA 1
ATOM 670 C C . THR A 1 85 ? 0.795 -11.614 2.331 1.00 89.19 85 THR A C 1
ATOM 672 O O . THR A 1 85 ? 0.229 -10.970 3.215 1.00 89.19 85 THR A O 1
ATOM 675 N N . LEU A 1 86 ? 1.064 -11.109 1.123 1.00 89.56 86 LEU A N 1
ATOM 676 C CA . LEU A 1 86 ? 0.706 -9.743 0.730 1.00 89.56 86 LEU A CA 1
ATOM 677 C C . LEU A 1 86 ? -0.793 -9.490 0.935 1.00 89.56 86 LEU A C 1
ATOM 679 O O . LEU A 1 86 ? -1.177 -8.533 1.593 1.00 89.56 86 LEU A O 1
ATOM 683 N N . LYS A 1 87 ? -1.638 -10.426 0.482 1.00 90.25 87 LYS A N 1
ATOM 684 C CA . LYS A 1 87 ? -3.093 -10.364 0.675 1.00 90.25 87 LYS A CA 1
ATOM 685 C C . LYS A 1 87 ? -3.490 -10.285 2.155 1.00 90.25 87 LYS A C 1
ATOM 687 O O . LYS A 1 87 ? -4.419 -9.557 2.487 1.00 90.25 87 LYS A O 1
ATOM 692 N N . GLY A 1 88 ? -2.795 -11.012 3.032 1.00 91.06 88 GLY A N 1
ATOM 693 C CA . GLY A 1 88 ? -3.025 -10.952 4.475 1.00 91.06 88 GLY A CA 1
ATOM 694 C C . GLY A 1 88 ? -2.668 -9.589 5.065 1.00 91.06 88 GLY A C 1
ATOM 695 O O . GLY A 1 88 ? -3.463 -9.037 5.821 1.00 91.06 88 GLY A O 1
ATOM 696 N N . ILE A 1 89 ? -1.521 -9.020 4.676 1.00 90.94 89 ILE A N 1
ATOM 697 C CA . ILE A 1 89 ? -1.120 -7.671 5.104 1.00 90.94 89 ILE A CA 1
ATOM 698 C C . ILE A 1 89 ? -2.150 -6.642 4.624 1.00 90.94 89 ILE A C 1
ATOM 700 O O . ILE A 1 89 ? -2.645 -5.871 5.442 1.00 90.94 89 ILE A O 1
ATOM 704 N N . CYS A 1 90 ? -2.540 -6.671 3.343 1.00 92.38 90 CYS A N 1
ATOM 705 C CA . CYS A 1 90 ? -3.542 -5.753 2.792 1.00 92.38 90 CYS A CA 1
ATOM 706 C C . CYS A 1 90 ? -4.884 -5.850 3.527 1.00 92.38 90 CYS A C 1
ATOM 708 O O . CYS A 1 90 ? -5.493 -4.828 3.825 1.00 92.38 90 CYS A O 1
ATOM 710 N N . PHE A 1 91 ? -5.342 -7.065 3.840 1.00 92.25 91 PHE A N 1
ATOM 711 C CA . PHE A 1 91 ? -6.612 -7.279 4.532 1.00 92.25 91 PHE A CA 1
ATOM 712 C C . PHE A 1 91 ? -6.617 -6.686 5.948 1.00 92.25 91 PHE A C 1
ATOM 714 O O . PHE A 1 91 ? -7.560 -5.992 6.330 1.00 92.25 91 PHE A O 1
ATOM 721 N N . ILE A 1 92 ? -5.554 -6.923 6.723 1.00 92.00 92 ILE A N 1
ATOM 722 C CA . ILE A 1 92 ? -5.437 -6.362 8.076 1.00 92.00 92 ILE A CA 1
ATOM 723 C C . ILE A 1 92 ? -5.376 -4.834 8.001 1.00 92.00 92 ILE A C 1
ATOM 725 O O . ILE A 1 92 ? -6.090 -4.153 8.732 1.00 92.00 92 ILE A O 1
ATOM 729 N N . ALA A 1 93 ? -4.589 -4.299 7.066 1.00 92.19 93 ALA A N 1
ATOM 730 C CA . ALA A 1 93 ? -4.463 -2.864 6.851 1.00 9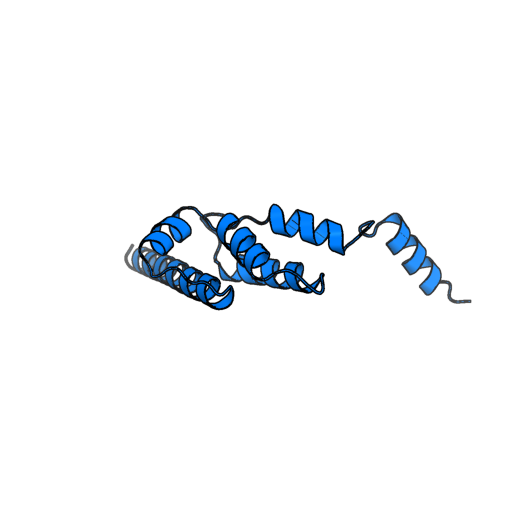2.19 93 ALA A CA 1
ATOM 731 C C . ALA A 1 93 ? -5.817 -2.209 6.526 1.00 92.19 93 ALA A C 1
ATOM 733 O O . ALA A 1 93 ? -6.169 -1.182 7.102 1.00 92.19 93 ALA A O 1
ATOM 734 N N . GLN A 1 94 ? -6.596 -2.842 5.641 1.00 92.75 94 GLN A N 1
ATOM 735 C CA . GLN A 1 94 ? -7.946 -2.413 5.270 1.00 92.75 94 GLN A CA 1
ATOM 736 C C . GLN A 1 94 ? -8.907 -2.433 6.449 1.00 92.75 94 GLN A C 1
ATOM 738 O O . GLN A 1 94 ? -9.681 -1.498 6.617 1.00 92.75 94 GLN A O 1
ATOM 743 N N . THR A 1 95 ? -8.838 -3.475 7.273 1.00 92.62 95 THR A N 1
ATOM 744 C CA . THR A 1 95 ? -9.694 -3.605 8.454 1.00 92.62 95 THR A CA 1
ATOM 745 C C . THR A 1 95 ? -9.419 -2.479 9.451 1.00 92.62 95 THR A C 1
ATOM 747 O O . THR A 1 95 ? -10.355 -1.846 9.929 1.00 92.62 95 THR A O 1
ATOM 750 N N . ILE A 1 96 ? -8.144 -2.186 9.725 1.00 91.62 96 ILE A N 1
ATOM 751 C CA . ILE A 1 96 ? -7.746 -1.118 10.654 1.00 91.62 96 ILE A CA 1
ATOM 752 C C . ILE A 1 96 ? -8.198 0.256 10.136 1.00 91.62 96 ILE A C 1
ATOM 754 O O . ILE A 1 96 ? -8.824 1.010 10.880 1.00 91.62 96 ILE A O 1
ATOM 758 N N . ASP A 1 97 ? -7.920 0.569 8.866 1.00 92.62 97 ASP A N 1
ATOM 759 C CA . ASP A 1 97 ? -8.317 1.845 8.252 1.00 92.62 97 ASP A CA 1
ATOM 760 C C . ASP A 1 97 ? -9.845 2.011 8.248 1.00 92.62 97 ASP A C 1
ATOM 762 O O . ASP A 1 97 ? -10.360 3.069 8.602 1.00 92.62 97 ASP A O 1
ATOM 766 N N . HIS A 1 98 ? -10.589 0.948 7.928 1.00 91.44 98 HIS A N 1
ATOM 767 C CA . HIS A 1 98 ? -12.049 0.978 7.937 1.00 91.44 98 HIS A CA 1
ATOM 768 C C . HIS A 1 98 ? -12.608 1.304 9.326 1.00 91.44 98 HIS A C 1
ATOM 770 O O . HIS A 1 98 ? -13.398 2.238 9.451 1.00 91.44 98 HIS A O 1
ATOM 776 N N . CYS A 1 99 ? -12.134 0.615 10.370 1.00 90.31 99 CYS A N 1
ATOM 777 C CA . CYS A 1 99 ? -12.538 0.886 11.752 1.00 90.31 99 CYS A CA 1
ATOM 778 C C . CYS A 1 99 ? -12.249 2.338 12.168 1.00 90.31 99 CYS A C 1
ATOM 780 O O . CYS A 1 99 ? -13.066 2.969 12.843 1.00 90.31 99 CYS A O 1
ATOM 782 N N . TYR A 1 100 ? -11.099 2.884 11.758 1.00 89.69 100 TYR A N 1
ATOM 783 C CA . TYR A 1 100 ? -10.737 4.273 12.037 1.00 89.69 100 TYR A CA 1
ATOM 784 C C . TYR A 1 100 ? -11.729 5.257 11.400 1.00 89.69 100 TYR A C 1
ATOM 786 O O . TYR A 1 100 ? -12.251 6.148 12.079 1.00 89.69 100 TYR A O 1
ATOM 794 N N . TRP A 1 101 ? -12.034 5.079 10.113 1.00 89.00 101 TRP A N 1
ATOM 795 C CA . TRP A 1 101 ? -12.952 5.961 9.391 1.00 89.00 101 TRP A CA 1
ATOM 796 C C . TRP A 1 101 ? -14.405 5.814 9.843 1.00 89.00 101 TRP A C 1
ATOM 798 O O . TRP A 1 101 ? -15.115 6.820 9.906 1.00 89.00 101 TRP A O 1
ATOM 808 N N . GLU A 1 102 ? -14.846 4.608 10.206 1.00 91.56 102 GLU A N 1
ATOM 809 C CA . GLU A 1 102 ? -16.162 4.396 10.814 1.00 91.56 102 GLU A CA 1
ATOM 810 C C . GLU A 1 102 ? -16.288 5.165 12.131 1.00 91.56 102 GLU A C 1
ATOM 812 O O . GLU A 1 102 ? -17.228 5.948 12.298 1.00 91.56 102 GLU A O 1
ATOM 817 N N . HIS A 1 103 ? -15.307 5.027 13.029 1.00 88.81 103 HIS A N 1
ATOM 818 C CA . HIS A 1 103 ? -15.290 5.766 14.290 1.00 88.81 103 HIS A CA 1
ATOM 819 C C . HIS A 1 103 ? -15.313 7.284 14.060 1.00 88.81 103 HIS A C 1
ATOM 821 O O . HIS A 1 103 ? -16.119 8.002 14.660 1.00 88.81 103 HIS A O 1
ATOM 827 N N . HIS A 1 104 ? -14.480 7.780 13.143 1.00 87.44 104 HIS A N 1
ATOM 828 C CA . HIS A 1 104 ? -14.431 9.202 12.809 1.00 87.44 104 HIS A CA 1
ATOM 829 C C . HIS A 1 104 ? -15.770 9.709 12.237 1.00 87.44 104 HIS A C 1
ATOM 831 O O . HIS A 1 104 ? -16.212 10.816 12.562 1.00 87.44 104 HIS A O 1
ATOM 837 N N . ALA A 1 105 ? -16.446 8.909 11.407 1.00 89.25 105 ALA A N 1
ATOM 838 C CA . ALA A 1 105 ? -17.757 9.246 10.856 1.00 89.25 105 ALA A CA 1
ATOM 839 C C . ALA A 1 105 ? -18.861 9.255 11.928 1.00 89.25 105 ALA A C 1
ATOM 841 O O . ALA A 1 105 ? -19.784 10.071 11.862 1.00 89.25 105 ALA A O 1
ATOM 842 N N . GLU A 1 106 ? -18.788 8.373 12.927 1.00 92.19 106 GLU A N 1
ATOM 843 C CA . GLU A 1 106 ? -19.724 8.368 14.054 1.00 92.19 106 GLU A CA 1
ATOM 844 C C . GLU A 1 106 ? -19.567 9.579 14.968 1.00 92.19 106 GLU A C 1
ATOM 846 O O . GLU A 1 106 ? -20.575 10.157 15.380 1.00 92.19 106 GLU A O 1
ATOM 851 N N . VAL A 1 107 ? -18.327 9.966 15.284 1.00 91.38 107 VAL A N 1
ATOM 852 C CA . VAL A 1 107 ? -18.040 11.152 16.104 1.00 91.38 107 VAL A CA 1
ATOM 853 C C . VAL A 1 107 ? -18.561 12.410 15.411 1.00 91.38 107 VAL A C 1
ATOM 855 O O . VAL A 1 107 ? -19.274 13.194 16.034 1.00 91.38 107 VAL A O 1
ATOM 858 N N . ALA A 1 108 ? -18.303 12.556 14.108 1.00 91.12 108 ALA A N 1
ATOM 859 C CA . ALA A 1 108 ? -18.782 13.694 13.323 1.00 91.12 108 ALA A CA 1
ATOM 860 C C . ALA A 1 108 ? -20.318 13.795 13.262 1.00 91.12 108 ALA A C 1
ATOM 862 O O . ALA A 1 108 ? -20.852 14.892 13.162 1.00 91.12 108 ALA A O 1
ATOM 863 N N . ARG A 1 109 ? -21.040 12.670 13.342 1.00 89.56 109 ARG A N 1
ATOM 864 C CA . ARG A 1 109 ? -22.516 12.640 13.339 1.00 89.56 109 ARG A CA 1
ATOM 865 C C . ARG A 1 109 ? -23.136 13.045 14.681 1.00 89.56 109 ARG A C 1
ATOM 867 O O . ARG A 1 109 ? -24.319 13.369 14.726 1.00 89.56 109 ARG A O 1
ATOM 874 N N . LYS A 1 110 ? -22.378 12.929 15.773 1.00 87.38 110 LYS A N 1
ATOM 875 C CA . LYS A 1 110 ? -22.831 13.210 17.146 1.00 87.38 110 LYS A CA 1
ATOM 876 C C . LYS A 1 110 ? -22.444 14.616 17.627 1.00 87.38 110 LYS A C 1
ATOM 878 O O . LYS A 1 110 ? -22.855 14.985 18.725 1.00 87.38 110 LYS A O 1
ATOM 883 N N . SER A 1 111 ? -21.650 15.348 16.843 1.00 70.81 111 SER A N 1
ATOM 884 C CA . SER A 1 111 ? -21.277 16.751 17.068 1.00 70.81 111 SER A CA 1
ATOM 885 C C . SER A 1 111 ? -22.213 17.709 16.344 1.00 70.81 111 SER A C 1
ATOM 887 O O . SER A 1 111 ? -22.227 18.880 16.784 1.00 70.81 111 SER A O 1
#